Protein AF-A0A8G2DNS3-F1 (afdb_monomer_lite)

pLDDT: mean 94.55, std 4.41, range [69.06, 98.19]

Structure (mmCIF, N/CA/C/O backbone):
data_AF-A0A8G2DNS3-F1
#
_entry.id   AF-A0A8G2DNS3-F1
#
loop_
_atom_site.group_PDB
_atom_site.id
_atom_site.type_symbol
_atom_site.label_atom_id
_atom_site.label_alt_id
_atom_site.label_comp_id
_atom_site.label_asym_id
_atom_site.label_entity_id
_atom_site.label_seq_id
_atom_site.pdbx_PDB_ins_code
_atom_site.Cartn_x
_atom_site.Cartn_y
_atom_site.Cartn_z
_atom_site.occupancy
_atom_site.B_iso_or_equiv
_atom_site.auth_seq_id
_atom_site.auth_comp_id
_atom_site.auth_asym_id
_atom_site.auth_atom_id
_atom_site.pdbx_PDB_model_num
ATOM 1 N N . MET A 1 1 ? -17.777 -0.306 24.315 1.00 81.44 1 MET A N 1
ATOM 2 C CA . MET A 1 1 ? -17.653 -1.155 23.112 1.00 81.44 1 MET A CA 1
ATOM 3 C C . MET A 1 1 ? -17.777 -2.616 23.519 1.00 81.44 1 MET A C 1
ATOM 5 O O . MET A 1 1 ? -17.177 -3.005 24.513 1.00 81.44 1 MET A O 1
ATOM 9 N N . THR A 1 2 ? -18.560 -3.404 22.789 1.00 92.19 2 THR A N 1
ATOM 10 C CA . THR A 1 2 ? -18.656 -4.863 22.972 1.00 92.19 2 THR A CA 1
ATOM 11 C C . THR A 1 2 ? -17.477 -5.583 22.306 1.00 92.19 2 THR A C 1
ATOM 13 O O . THR A 1 2 ? -16.877 -5.056 21.368 1.00 92.19 2 THR A O 1
ATOM 16 N N . GLU A 1 3 ? -17.162 -6.810 22.735 1.00 91.62 3 GLU A N 1
ATOM 17 C CA . GLU A 1 3 ? -16.123 -7.647 22.099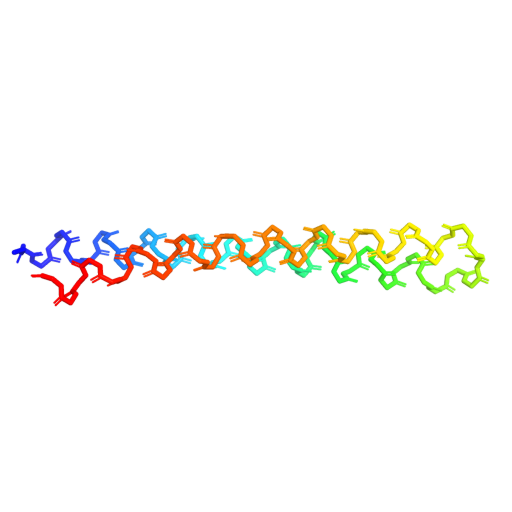 1.00 91.62 3 GLU A CA 1
ATOM 18 C C . GLU A 1 3 ? -16.343 -7.788 20.579 1.00 91.62 3 GLU A C 1
ATOM 20 O O . GLU A 1 3 ? -15.426 -7.567 19.787 1.00 91.62 3 GLU A O 1
ATOM 25 N N . GLY A 1 4 ? -17.587 -8.024 20.147 1.00 94.00 4 GLY A N 1
ATOM 26 C CA . GLY A 1 4 ? -17.921 -8.175 18.724 1.00 94.00 4 GLY A CA 1
ATOM 27 C C . GLY A 1 4 ? -17.826 -6.885 17.893 1.00 94.00 4 GLY A C 1
ATOM 28 O O . GLY A 1 4 ? -17.671 -6.936 16.670 1.00 94.00 4 GLY A O 1
ATOM 29 N N . GLU A 1 5 ? -17.925 -5.707 18.509 1.00 92.50 5 GLU A N 1
ATOM 30 C CA . GLU A 1 5 ? -17.631 -4.430 17.838 1.00 92.50 5 GLU A CA 1
ATOM 31 C C . GLU A 1 5 ? -16.122 -4.221 17.706 1.00 92.50 5 GLU A C 1
ATOM 33 O O . GLU A 1 5 ? -15.635 -3.830 16.641 1.00 92.50 5 GLU A O 1
ATOM 38 N N . ARG A 1 6 ? -15.381 -4.561 18.766 1.00 92.38 6 ARG A N 1
ATOM 39 C CA . ARG A 1 6 ? -13.922 -4.467 18.826 1.00 92.38 6 ARG A CA 1
ATOM 40 C C . ARG A 1 6 ? -13.261 -5.328 17.752 1.00 92.38 6 ARG A C 1
ATOM 42 O O . ARG A 1 6 ? -12.368 -4.872 17.037 1.00 92.38 6 ARG A O 1
ATOM 49 N N . GLU A 1 7 ? -13.737 -6.557 17.596 1.00 95.88 7 GLU A N 1
ATOM 50 C CA . GLU A 1 7 ? -13.244 -7.496 16.591 1.00 95.88 7 GLU A CA 1
A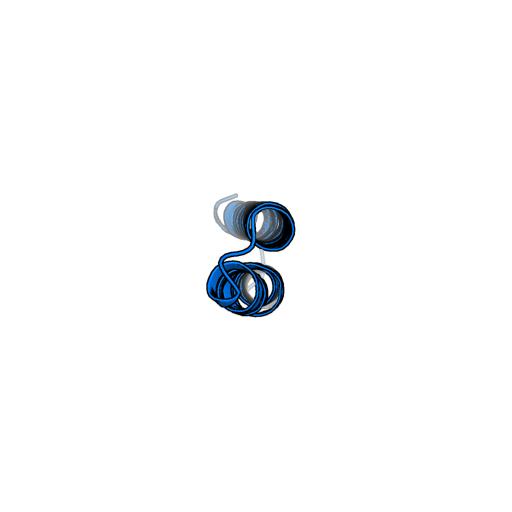TOM 51 C C . GLU A 1 7 ? -13.563 -7.039 15.161 1.00 95.88 7 GLU A C 1
ATOM 53 O O . GLU A 1 7 ? -12.695 -7.079 14.286 1.00 95.88 7 GLU A O 1
ATOM 58 N N . ARG A 1 8 ? -14.758 -6.478 14.923 1.00 95.06 8 ARG A N 1
ATOM 59 C CA . ARG A 1 8 ? -15.115 -5.898 13.618 1.00 95.06 8 ARG A CA 1
ATOM 60 C C . ARG A 1 8 ? -14.211 -4.734 13.216 1.00 95.06 8 ARG A C 1
ATOM 62 O O . ARG A 1 8 ? -13.856 -4.628 12.041 1.00 95.06 8 ARG A O 1
ATOM 69 N N . ILE A 1 9 ? -13.823 -3.874 14.158 1.00 94.12 9 ILE A N 1
ATOM 70 C CA . ILE A 1 9 ? -12.877 -2.780 13.891 1.00 94.12 9 ILE A CA 1
ATOM 71 C C . ILE A 1 9 ? -11.505 -3.338 13.498 1.00 94.12 9 ILE A C 1
ATOM 73 O O . ILE A 1 9 ? -10.952 -2.920 12.477 1.00 94.12 9 ILE A O 1
ATOM 77 N N . LYS A 1 10 ? -10.985 -4.318 14.250 1.00 95.19 10 LYS A N 1
ATOM 78 C CA . LYS A 1 10 ? -9.704 -4.976 13.944 1.00 95.19 10 LYS A CA 1
ATOM 79 C C . LYS A 1 10 ? -9.717 -5.635 12.563 1.00 95.19 10 LYS A C 1
ATOM 81 O O . LYS A 1 10 ? -8.784 -5.435 11.791 1.00 95.19 10 LYS A O 1
ATOM 86 N N . LEU A 1 11 ? -10.789 -6.355 12.222 1.00 97.12 11 LEU A N 1
ATOM 87 C CA . LEU A 1 11 ? -10.943 -6.997 10.913 1.00 97.12 11 LEU A CA 1
ATOM 88 C C . LEU A 1 11 ? -10.950 -5.979 9.767 1.00 97.12 11 LEU A C 1
ATOM 90 O O . LEU A 1 11 ? -10.260 -6.181 8.770 1.00 97.12 11 LEU A O 1
ATOM 94 N N . ARG A 1 12 ? -11.670 -4.858 9.913 1.00 95.75 12 ARG A N 1
ATOM 95 C CA . ARG A 1 12 ? -11.680 -3.782 8.904 1.00 95.75 12 ARG A CA 1
ATOM 96 C C . ARG A 1 12 ? -10.306 -3.146 8.729 1.00 95.75 12 ARG A C 1
ATOM 98 O O . ARG A 1 12 ? -9.875 -2.945 7.597 1.00 95.75 12 ARG A O 1
ATOM 105 N N . ALA A 1 13 ? -9.615 -2.853 9.829 1.00 96.25 13 ALA A N 1
ATOM 106 C CA . ALA A 1 13 ? -8.266 -2.304 9.774 1.00 96.25 13 ALA A CA 1
ATOM 107 C C . ALA A 1 13 ? -7.286 -3.274 9.100 1.00 96.25 13 ALA A C 1
ATOM 109 O O . ALA A 1 13 ? -6.518 -2.865 8.233 1.00 96.25 13 ALA A O 1
ATOM 110 N N . ASN A 1 14 ? -7.355 -4.564 9.440 1.00 97.12 14 ASN A N 1
ATOM 111 C CA . ASN A 1 14 ? -6.501 -5.580 8.836 1.00 97.12 14 ASN A CA 1
ATOM 112 C C . ASN A 1 14 ? -6.780 -5.748 7.335 1.00 97.12 14 ASN A C 1
ATOM 114 O O . ASN A 1 14 ? -5.845 -5.830 6.545 1.00 97.12 14 ASN A O 1
ATOM 118 N N . TYR A 1 15 ? -8.053 -5.729 6.929 1.00 97.56 15 TYR A N 1
ATOM 119 C CA . TYR A 1 15 ? -8.440 -5.764 5.519 1.00 97.56 15 TYR A CA 1
ATOM 120 C C . TYR A 1 15 ? -7.868 -4.573 4.737 1.00 97.56 15 TYR A C 1
ATOM 122 O O . TYR A 1 15 ? -7.235 -4.765 3.701 1.00 97.56 15 TYR A O 1
ATOM 130 N N . LEU A 1 16 ? -8.026 -3.349 5.255 1.00 97.06 16 LEU A N 1
ATOM 131 C CA . LEU A 1 16 ? -7.472 -2.141 4.633 1.00 97.06 16 LEU A CA 1
ATOM 132 C C . LEU A 1 16 ? -5.943 -2.193 4.538 1.00 97.06 16 LEU A C 1
ATOM 134 O O . LEU A 1 16 ? -5.383 -1.859 3.498 1.00 97.06 16 LEU A O 1
ATOM 138 N N . ASN A 1 17 ? -5.270 -2.660 5.591 1.00 95.88 17 ASN A N 1
ATOM 139 C CA . ASN A 1 17 ? -3.819 -2.821 5.585 1.00 95.88 17 ASN A CA 1
ATOM 140 C C . ASN A 1 17 ? -3.363 -3.875 4.559 1.00 95.88 17 ASN A C 1
ATOM 142 O O . ASN A 1 17 ? -2.398 -3.655 3.830 1.00 95.88 17 ASN A O 1
ATOM 146 N N . GLY A 1 18 ? -4.096 -4.988 4.453 1.00 96.88 18 GLY A N 1
ATOM 147 C CA . GLY A 1 18 ? -3.866 -6.020 3.443 1.00 96.88 18 GLY A CA 1
ATOM 148 C C . GLY A 1 18 ? -4.015 -5.489 2.017 1.00 96.88 18 GLY A C 1
ATOM 149 O O . GLY A 1 18 ? -3.149 -5.738 1.181 1.00 96.88 18 GLY A O 1
ATOM 150 N N . LEU A 1 19 ? -5.053 -4.690 1.745 1.00 97.44 19 LEU A N 1
ATOM 151 C CA . LEU A 1 19 ? -5.186 -3.993 0.462 1.00 97.44 19 LEU A CA 1
ATOM 152 C C . LEU A 1 19 ? -4.001 -3.057 0.206 1.00 97.44 19 LEU A C 1
ATOM 154 O O . LEU A 1 19 ? -3.471 -3.048 -0.903 1.00 97.44 19 LEU A O 1
ATOM 158 N N . GLY A 1 20 ? -3.551 -2.320 1.225 1.00 97.06 20 GLY A N 1
ATOM 159 C CA . GLY A 1 20 ? -2.380 -1.451 1.119 1.00 97.06 20 GLY A CA 1
ATOM 160 C C . GLY A 1 20 ? -1.142 -2.205 0.630 1.00 97.06 20 GLY A C 1
ATOM 161 O O . GLY A 1 20 ? -0.521 -1.803 -0.353 1.00 97.06 20 GLY A O 1
ATOM 162 N N . LEU A 1 21 ? -0.856 -3.367 1.225 1.00 97.25 21 LEU A N 1
ATOM 163 C CA . LEU A 1 21 ? 0.252 -4.227 0.799 1.00 97.25 21 LEU A CA 1
ATOM 164 C C . LEU A 1 21 ? 0.126 -4.684 -0.661 1.00 97.25 21 LEU A C 1
ATOM 166 O O . LEU A 1 21 ? 1.128 -4.712 -1.375 1.00 97.25 21 LEU A O 1
ATOM 170 N N . ILE A 1 22 ? -1.085 -5.002 -1.128 1.00 97.19 22 ILE A N 1
ATOM 171 C CA . ILE A 1 22 ? -1.324 -5.381 -2.529 1.00 97.19 22 ILE A CA 1
ATOM 172 C C . ILE A 1 22 ? -1.016 -4.205 -3.466 1.00 97.19 22 ILE A C 1
ATOM 174 O O . ILE A 1 22 ? -0.324 -4.392 -4.467 1.00 97.19 22 ILE A O 1
ATOM 178 N N . PHE A 1 23 ? -1.466 -2.991 -3.137 1.00 96.56 23 PHE A N 1
ATOM 179 C CA . PHE A 1 23 ? -1.163 -1.799 -3.935 1.00 96.56 23 PHE A CA 1
ATOM 180 C C . PHE A 1 23 ? 0.336 -1.486 -3.968 1.00 96.56 23 PHE A C 1
ATOM 182 O O . PHE A 1 23 ? 0.871 -1.217 -5.043 1.00 96.56 23 PHE A O 1
ATOM 189 N N . ALA A 1 24 ? 1.031 -1.587 -2.832 1.00 97.25 24 ALA A N 1
ATOM 190 C CA . ALA A 1 24 ? 2.477 -1.392 -2.785 1.00 97.25 24 ALA A CA 1
ATOM 191 C C . ALA A 1 24 ? 3.219 -2.441 -3.625 1.00 97.25 24 ALA A C 1
ATOM 193 O O . ALA A 1 24 ? 4.032 -2.086 -4.476 1.00 97.25 24 ALA A O 1
ATOM 194 N N . ALA A 1 25 ? 2.936 -3.727 -3.411 1.00 95.94 25 ALA A N 1
ATOM 195 C CA . ALA A 1 25 ? 3.687 -4.814 -4.030 1.00 95.94 25 ALA A CA 1
ATOM 196 C C . ALA A 1 25 ? 3.286 -5.049 -5.493 1.00 95.94 25 ALA A C 1
ATOM 198 O O . ALA A 1 25 ? 4.119 -4.924 -6.393 1.00 95.94 25 ALA A O 1
ATOM 199 N N . ALA A 1 26 ? 2.017 -5.383 -5.736 1.00 94.06 26 ALA A N 1
ATOM 200 C CA . ALA A 1 26 ? 1.522 -5.764 -7.057 1.00 94.06 26 ALA A CA 1
ATOM 201 C C . ALA A 1 26 ? 1.232 -4.551 -7.952 1.00 94.06 26 ALA A C 1
ATOM 203 O O . ALA A 1 26 ? 1.410 -4.637 -9.164 1.00 94.06 26 ALA A O 1
ATOM 204 N N . GLY A 1 27 ? 0.804 -3.428 -7.367 1.00 90.25 27 GLY A N 1
ATOM 205 C CA . GLY A 1 27 ? 0.526 -2.194 -8.108 1.00 90.25 27 GLY A CA 1
ATOM 206 C C . GLY A 1 27 ? 1.760 -1.319 -8.347 1.00 90.25 27 GLY A C 1
ATOM 207 O O . GLY A 1 27 ? 1.879 -0.714 -9.410 1.00 90.25 27 GLY A O 1
ATOM 208 N N . GLY A 1 28 ? 2.676 -1.260 -7.375 1.00 95.31 28 GLY A N 1
ATOM 209 C CA . GLY A 1 28 ? 3.852 -0.390 -7.414 1.00 95.31 28 GLY A CA 1
ATOM 210 C C . GLY A 1 28 ? 5.145 -1.125 -7.749 1.00 95.31 28 GLY A C 1
ATOM 211 O O . GLY A 1 28 ? 5.670 -0.999 -8.853 1.00 95.31 28 GLY A O 1
ATOM 212 N N . ILE A 1 29 ? 5.674 -1.884 -6.786 1.00 96.69 29 ILE A N 1
ATOM 213 C CA . ILE A 1 29 ? 7.032 -2.448 -6.820 1.00 96.69 29 ILE A CA 1
ATOM 214 C C . ILE A 1 29 ? 7.231 -3.393 -8.010 1.00 96.69 29 ILE A C 1
ATOM 216 O O . ILE A 1 29 ? 8.186 -3.220 -8.765 1.00 96.69 29 ILE A O 1
ATOM 220 N N . GLY A 1 30 ? 6.340 -4.367 -8.207 1.00 95.38 30 GLY A N 1
ATOM 221 C CA . GLY A 1 30 ? 6.460 -5.345 -9.294 1.00 95.38 30 GLY A CA 1
ATOM 222 C C . GLY A 1 30 ? 6.517 -4.687 -10.681 1.00 95.38 30 GLY A C 1
ATOM 223 O O . GLY A 1 30 ? 7.512 -4.852 -11.393 1.00 95.38 30 GLY A O 1
ATOM 224 N N . PRO A 1 31 ? 5.499 -3.894 -11.064 1.00 94.31 31 PRO A N 1
ATOM 225 C CA . PRO A 1 31 ? 5.498 -3.162 -12.327 1.00 94.31 31 PRO A CA 1
ATOM 226 C C . PRO A 1 31 ? 6.674 -2.192 -12.469 1.00 94.31 31 PRO A C 1
ATOM 228 O O . PRO A 1 31 ? 7.264 -2.109 -13.545 1.00 94.31 31 PRO A O 1
ATOM 231 N N . ALA A 1 32 ? 7.063 -1.493 -11.400 1.00 95.75 32 ALA A N 1
ATOM 232 C CA . ALA A 1 32 ? 8.197 -0.576 -11.436 1.00 95.75 32 ALA A CA 1
ATOM 233 C C . ALA A 1 32 ? 9.508 -1.288 -11.785 1.00 95.75 32 ALA A C 1
ATOM 235 O O . ALA A 1 32 ? 10.228 -0.830 -12.671 1.00 95.75 32 ALA A O 1
ATOM 236 N N . ILE A 1 33 ? 9.785 -2.436 -11.157 1.00 95.38 33 ILE A N 1
ATOM 237 C CA . ILE A 1 33 ? 10.972 -3.252 -11.451 1.00 95.38 33 ILE A CA 1
ATOM 238 C C . ILE A 1 33 ? 10.968 -3.703 -12.917 1.00 95.38 33 ILE A C 1
ATOM 240 O O . ILE A 1 33 ? 11.982 -3.561 -13.602 1.00 95.38 33 ILE A O 1
ATOM 244 N N . LEU A 1 34 ? 9.825 -4.184 -13.421 1.00 95.12 34 LEU A N 1
ATOM 245 C CA . LEU A 1 34 ? 9.678 -4.617 -14.817 1.00 95.12 34 LEU A CA 1
ATOM 246 C C . LEU A 1 34 ? 9.982 -3.489 -15.814 1.00 95.12 34 LEU A C 1
ATOM 248 O O . LEU A 1 34 ? 10.611 -3.730 -16.845 1.00 95.12 34 LEU A O 1
ATOM 252 N N . MET A 1 35 ? 9.552 -2.262 -15.512 1.00 94.44 35 MET A N 1
ATOM 253 C CA . MET A 1 35 ? 9.796 -1.107 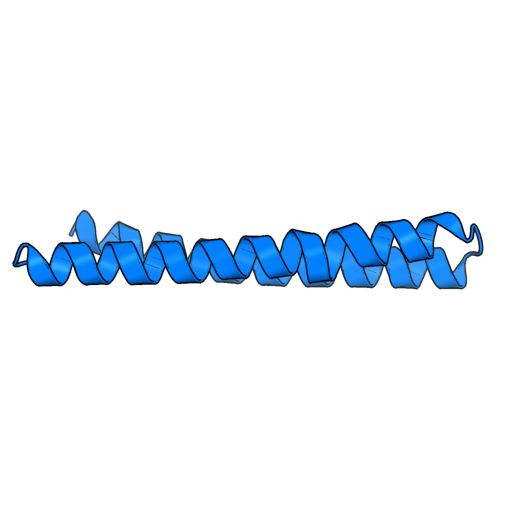-16.377 1.00 94.44 35 MET A CA 1
ATOM 254 C C . MET A 1 35 ? 11.240 -0.604 -16.273 1.00 94.44 35 MET A C 1
ATOM 256 O O . MET A 1 35 ? 11.855 -0.304 -17.295 1.00 94.44 35 MET A O 1
ATOM 260 N N . ILE A 1 36 ? 11.812 -0.570 -15.066 1.00 90.31 36 ILE A N 1
ATOM 261 C CA . ILE A 1 36 ? 13.196 -0.132 -14.834 1.00 90.31 36 ILE A CA 1
ATOM 262 C C . ILE A 1 36 ? 14.196 -1.063 -15.529 1.00 90.31 36 ILE A C 1
ATOM 264 O O . ILE A 1 36 ? 15.172 -0.590 -16.109 1.00 90.31 36 ILE A O 1
ATOM 268 N N . TYR A 1 37 ? 13.920 -2.371 -15.556 1.00 93.00 37 TYR A N 1
ATOM 269 C CA . TYR A 1 37 ? 14.786 -3.359 -16.204 1.00 93.00 37 TYR A CA 1
ATOM 270 C C . TYR A 1 37 ? 14.996 -3.109 -17.709 1.00 93.00 37 TYR A C 1
ATOM 272 O O . TYR A 1 37 ? 15.999 -3.540 -18.271 1.00 93.00 37 TYR A O 1
ATOM 280 N N . ARG A 1 38 ? 14.094 -2.371 -18.373 1.00 89.81 38 ARG A N 1
ATOM 281 C CA . ARG A 1 38 ? 14.233 -2.033 -19.799 1.00 89.81 38 ARG A CA 1
ATOM 282 C C . ARG A 1 38 ? 15.330 -1.009 -20.094 1.00 89.81 3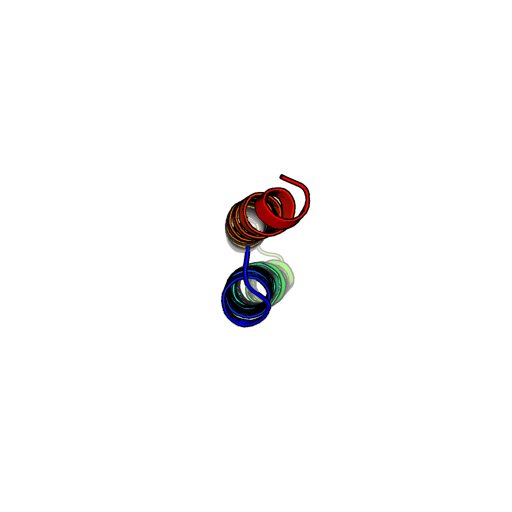8 ARG A C 1
ATOM 284 O O . ARG A 1 38 ? 15.695 -0.870 -21.253 1.00 89.81 38 ARG A O 1
ATOM 291 N N . MET A 1 39 ? 15.836 -0.288 -19.087 1.00 86.69 39 MET A N 1
ATOM 292 C CA . MET A 1 39 ? 16.927 0.696 -19.209 1.00 86.69 39 MET A CA 1
ATOM 293 C C . MET A 1 39 ? 16.710 1.809 -20.260 1.00 86.69 39 MET A C 1
ATOM 295 O O . MET A 1 39 ? 17.647 2.515 -20.622 1.00 86.69 39 MET A O 1
ATOM 299 N N . GLU A 1 40 ? 15.475 2.029 -20.723 1.00 95.00 40 GLU A N 1
ATOM 300 C CA . GLU A 1 40 ? 15.115 3.190 -21.546 1.00 95.00 40 GLU A CA 1
ATOM 301 C C . GLU A 1 40 ? 14.520 4.290 -20.660 1.00 95.00 40 GLU A C 1
ATOM 303 O O . GLU A 1 40 ? 13.649 4.025 -19.827 1.00 95.00 40 GLU A O 1
ATOM 308 N N . THR A 1 41 ? 14.904 5.548 -20.892 1.00 94.69 41 THR A N 1
ATOM 309 C CA . THR A 1 41 ? 14.465 6.706 -20.089 1.00 94.69 41 THR A CA 1
ATOM 310 C C . THR A 1 41 ? 12.947 6.789 -19.928 1.00 94.69 41 THR A C 1
ATOM 312 O O . THR A 1 41 ? 12.458 7.027 -18.826 1.00 94.69 41 THR A O 1
ATOM 315 N N . LYS A 1 42 ? 12.179 6.531 -20.996 1.00 95.25 42 LYS A N 1
ATOM 316 C CA . LYS A 1 42 ? 10.708 6.555 -20.932 1.00 95.25 42 LYS A CA 1
ATOM 317 C C . LYS A 1 42 ? 10.150 5.509 -19.958 1.00 95.25 42 LYS A C 1
ATOM 319 O O . LYS A 1 42 ? 9.226 5.806 -19.209 1.00 95.25 42 LYS A O 1
ATOM 324 N N . TRP A 1 43 ? 10.730 4.307 -19.928 1.00 95.69 43 TRP A N 1
ATOM 325 C CA . TRP A 1 43 ? 10.282 3.227 -19.050 1.00 95.69 43 TRP A CA 1
ATOM 326 C C . TRP A 1 43 ? 10.734 3.444 -17.609 1.00 95.69 43 TRP A C 1
ATOM 328 O O . TRP A 1 43 ? 9.980 3.125 -16.697 1.00 95.69 43 TRP A O 1
ATOM 338 N N . LEU A 1 44 ? 11.893 4.071 -17.389 1.00 95.62 44 LEU A N 1
ATOM 339 C CA . LEU A 1 44 ? 12.313 4.504 -16.054 1.00 95.62 44 LEU A CA 1
ATOM 340 C C . LEU A 1 44 ? 11.301 5.480 -15.440 1.00 95.62 44 LEU A C 1
ATOM 342 O O . LEU A 1 44 ? 10.869 5.278 -14.308 1.00 95.62 44 LEU A O 1
ATOM 346 N N . ILE A 1 45 ? 10.867 6.489 -16.202 1.00 95.94 45 ILE A N 1
ATOM 347 C CA . ILE A 1 45 ? 9.861 7.459 -15.741 1.00 95.94 45 ILE A CA 1
ATOM 348 C C . ILE A 1 45 ? 8.540 6.745 -15.421 1.00 95.94 45 ILE A C 1
ATOM 350 O O . ILE A 1 45 ? 7.981 6.945 -14.346 1.00 95.94 45 ILE A O 1
ATOM 354 N N . VAL A 1 46 ? 8.064 5.865 -16.309 1.00 96.06 46 VAL A N 1
ATOM 355 C CA . VAL A 1 46 ? 6.844 5.071 -16.070 1.00 96.06 46 VAL A CA 1
ATOM 356 C C . VAL A 1 46 ? 6.973 4.191 -14.825 1.00 96.06 46 VAL A C 1
ATOM 358 O O . VAL A 1 46 ? 6.058 4.162 -14.006 1.00 96.06 46 VAL A O 1
ATOM 361 N N . GLY A 1 47 ? 8.108 3.514 -14.642 1.00 95.88 47 GLY A N 1
ATOM 362 C CA . GLY A 1 47 ? 8.360 2.677 -13.473 1.00 95.88 47 GLY A CA 1
ATOM 363 C C . GLY A 1 47 ? 8.336 3.471 -12.168 1.00 95.88 47 GLY A C 1
ATOM 364 O O . GLY A 1 47 ? 7.684 3.057 -11.213 1.00 95.88 47 GLY A O 1
ATOM 365 N N . LEU A 1 48 ? 8.969 4.647 -12.142 1.00 96.25 48 LEU A N 1
ATOM 366 C CA . LEU A 1 48 ? 8.943 5.543 -10.983 1.00 96.25 48 LEU A CA 1
ATOM 367 C C . LEU A 1 48 ? 7.531 6.059 -10.680 1.00 96.25 48 LEU A C 1
ATOM 369 O O . LEU A 1 48 ? 7.142 6.100 -9.514 1.00 96.25 48 LEU A O 1
ATOM 373 N N . MET A 1 49 ? 6.745 6.402 -11.707 1.00 96.94 49 MET A N 1
ATOM 374 C CA . MET A 1 49 ? 5.349 6.820 -11.527 1.00 96.94 49 MET A CA 1
ATOM 375 C C . MET A 1 49 ? 4.487 5.699 -10.935 1.00 96.94 49 MET A C 1
ATOM 377 O O . MET A 1 49 ? 3.719 5.949 -10.009 1.00 96.94 49 MET A O 1
ATOM 381 N N . LEU A 1 50 ? 4.631 4.465 -11.429 1.00 96.12 50 LEU A N 1
ATOM 382 C CA . LEU A 1 50 ? 3.906 3.303 -10.904 1.00 96.12 50 LEU A CA 1
ATOM 383 C C . LEU A 1 50 ? 4.302 3.001 -9.458 1.00 96.12 50 LEU A C 1
ATOM 385 O O . LEU A 1 50 ? 3.427 2.801 -8.615 1.00 96.12 50 LEU A O 1
ATOM 389 N N . LEU A 1 51 ? 5.604 3.035 -9.151 1.00 96.94 51 LEU A N 1
ATOM 390 C CA . LEU A 1 51 ? 6.101 2.862 -7.788 1.00 96.94 51 LEU A CA 1
ATOM 391 C C . LEU A 1 51 ? 5.490 3.901 -6.846 1.00 96.94 51 LEU A C 1
ATOM 393 O O . LEU A 1 51 ? 4.945 3.544 -5.804 1.00 96.94 51 LEU A O 1
ATOM 397 N N . TRP A 1 52 ? 5.554 5.177 -7.229 1.00 97.69 52 TRP A N 1
ATOM 398 C CA . TRP A 1 52 ? 5.011 6.270 -6.432 1.00 97.69 52 TRP A CA 1
ATOM 399 C C . TRP A 1 52 ? 3.502 6.119 -6.215 1.00 97.69 52 TRP A C 1
ATOM 401 O O . TRP A 1 52 ? 3.037 6.214 -5.080 1.00 97.69 52 TRP A O 1
ATOM 411 N N . ALA A 1 53 ? 2.744 5.809 -7.271 1.00 97.69 53 ALA A N 1
ATOM 412 C CA . ALA A 1 53 ? 1.300 5.617 -7.183 1.00 97.69 53 ALA A CA 1
ATOM 413 C C . ALA A 1 53 ? 0.926 4.440 -6.263 1.00 97.69 53 ALA A C 1
ATOM 415 O O . ALA A 1 53 ? 0.047 4.583 -5.411 1.00 97.69 53 ALA A O 1
ATOM 416 N N . GLY A 1 54 ? 1.614 3.300 -6.385 1.00 97.75 54 GLY A N 1
ATOM 417 C CA . GLY A 1 54 ? 1.383 2.130 -5.534 1.00 97.75 54 GLY A CA 1
ATOM 418 C C . GLY A 1 54 ? 1.708 2.394 -4.062 1.00 97.75 54 GLY A C 1
ATOM 419 O O . GLY A 1 54 ? 0.930 2.023 -3.180 1.00 97.75 54 GLY A O 1
ATOM 420 N N . LEU A 1 55 ? 2.816 3.090 -3.786 1.00 97.88 55 LEU A N 1
ATOM 421 C CA . LEU A 1 55 ? 3.202 3.466 -2.424 1.00 97.88 55 LEU A CA 1
ATOM 422 C C . LEU A 1 55 ? 2.241 4.491 -1.811 1.00 97.88 55 LEU A C 1
ATOM 424 O O . LEU A 1 55 ? 1.864 4.331 -0.652 1.00 97.88 55 LEU A O 1
ATOM 428 N N . MET A 1 56 ? 1.791 5.492 -2.573 1.00 98.19 56 MET A N 1
ATOM 429 C CA . MET A 1 56 ? 0.808 6.465 -2.082 1.00 98.19 56 MET A CA 1
ATOM 430 C C . MET A 1 56 ? -0.544 5.814 -1.787 1.00 98.19 56 MET A C 1
ATOM 432 O O . MET A 1 56 ? -1.107 6.039 -0.717 1.00 98.19 56 MET A O 1
ATOM 436 N N . ALA A 1 57 ? -1.036 4.941 -2.672 1.00 97.56 57 ALA A N 1
ATOM 437 C CA . ALA A 1 57 ? -2.258 4.179 -2.414 1.00 97.56 57 ALA A CA 1
ATOM 438 C C . ALA A 1 57 ? -2.127 3.303 -1.154 1.00 97.56 57 ALA A C 1
ATOM 440 O O . ALA A 1 57 ? -3.029 3.276 -0.314 1.00 97.56 57 ALA A O 1
ATOM 441 N N . SER A 1 58 ? -0.982 2.635 -0.978 1.00 97.94 58 SER A N 1
ATOM 442 C CA . SER A 1 58 ? -0.691 1.865 0.234 1.00 97.94 58 SER A CA 1
ATOM 443 C C . SER A 1 58 ? -0.668 2.736 1.489 1.00 97.94 58 SER A C 1
ATOM 445 O O . SER A 1 58 ? -1.201 2.331 2.522 1.00 97.94 58 SER A O 1
ATOM 447 N N . TYR A 1 59 ? -0.055 3.917 1.421 1.00 97.81 59 TYR A N 1
ATOM 448 C CA . TYR A 1 59 ? 0.050 4.840 2.548 1.00 97.81 59 TYR A CA 1
ATOM 449 C C . TYR A 1 59 ? -1.321 5.356 3.000 1.00 97.81 59 TYR A C 1
ATOM 451 O O . TYR A 1 59 ? -1.610 5.370 4.200 1.00 97.81 59 TYR A O 1
ATOM 459 N N . GLU A 1 60 ? -2.192 5.721 2.058 1.00 97.88 60 GLU A N 1
ATOM 460 C CA . GLU A 1 60 ? -3.562 6.153 2.355 1.00 97.88 60 GLU A CA 1
ATOM 461 C C . GLU A 1 60 ? -4.374 5.032 3.019 1.00 97.88 60 GLU A C 1
ATOM 463 O O . GLU A 1 60 ? -4.992 5.235 4.067 1.00 97.88 60 GLU A O 1
ATOM 468 N N . LEU A 1 61 ? -4.315 3.813 2.473 1.00 97.69 61 LEU A N 1
ATOM 469 C CA . LEU A 1 61 ? -5.014 2.652 3.035 1.00 97.69 61 LEU A CA 1
ATOM 470 C C . LEU A 1 61 ? -4.502 2.285 4.431 1.00 97.69 61 LEU A C 1
ATOM 472 O O . LEU A 1 61 ? -5.300 2.022 5.335 1.00 97.69 61 LEU A O 1
ATOM 476 N N . HIS A 1 62 ? -3.186 2.329 4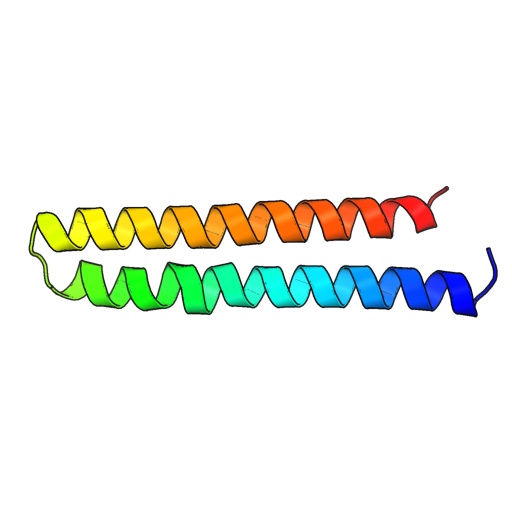.636 1.00 97.25 62 HIS A N 1
ATOM 477 C CA . HIS A 1 62 ? -2.577 2.110 5.943 1.00 97.25 62 HIS A CA 1
ATOM 478 C C . HIS A 1 62 ? -2.988 3.198 6.949 1.00 97.25 62 HIS A C 1
ATOM 480 O O . HIS A 1 62 ? -3.346 2.903 8.090 1.00 97.25 62 HIS A O 1
ATOM 486 N N . SER A 1 63 ? -3.033 4.459 6.517 1.00 96.88 63 SER A N 1
ATOM 487 C CA . SER A 1 63 ? -3.492 5.579 7.343 1.00 96.88 63 SER A CA 1
ATOM 488 C C . SER A 1 63 ? -4.963 5.434 7.738 1.00 96.88 63 SER A C 1
ATOM 490 O O . SER A 1 63 ? -5.330 5.687 8.889 1.00 96.88 63 SER A O 1
ATOM 492 N N . LEU A 1 64 ? -5.818 4.977 6.820 1.00 96.25 64 LEU A N 1
ATOM 493 C CA . LEU A 1 64 ? -7.214 4.651 7.114 1.00 96.25 64 LEU A CA 1
ATOM 494 C C . LEU A 1 64 ? -7.333 3.469 8.084 1.00 96.25 64 LEU A C 1
ATOM 496 O O . LEU A 1 64 ? -8.166 3.525 8.993 1.00 96.25 64 LEU A O 1
ATOM 500 N N . ALA A 1 65 ? -6.500 2.435 7.946 1.00 95.88 65 ALA A N 1
ATOM 501 C CA . ALA A 1 65 ? -6.447 1.316 8.886 1.00 95.88 65 ALA A CA 1
ATOM 502 C C . ALA A 1 65 ? -6.060 1.784 10.300 1.00 95.88 65 ALA A C 1
ATOM 504 O O . ALA A 1 65 ? -6.752 1.454 11.265 1.00 95.88 65 ALA A O 1
ATOM 505 N N . MET A 1 66 ? -5.032 2.631 10.427 1.00 95.44 66 MET A N 1
ATOM 506 C CA . MET A 1 66 ? -4.637 3.224 11.710 1.00 95.44 66 MET A CA 1
ATOM 507 C C . MET A 1 66 ? -5.753 4.068 12.329 1.00 95.44 66 MET A C 1
ATOM 509 O O . MET A 1 66 ? -6.006 3.959 13.525 1.00 95.44 66 MET A O 1
ATOM 513 N N . LYS A 1 67 ? -6.466 4.874 11.531 1.00 94.75 67 LYS A N 1
ATOM 514 C CA . LYS A 1 67 ? -7.627 5.643 12.016 1.00 94.75 67 LYS A CA 1
ATOM 515 C C . LYS A 1 67 ? -8.732 4.738 12.564 1.00 94.75 67 LYS A C 1
ATOM 517 O O . LYS A 1 67 ? -9.398 5.122 13.516 1.00 94.75 67 LYS A O 1
ATOM 522 N N . HIS A 1 68 ? -8.935 3.552 11.988 1.00 92.38 68 HIS A N 1
ATOM 523 C CA . HIS A 1 68 ? -9.876 2.575 12.540 1.00 92.38 68 HIS A CA 1
ATOM 524 C C . HIS A 1 68 ? -9.370 1.985 13.855 1.00 92.38 68 HIS A C 1
ATOM 526 O O . HIS A 1 68 ? -10.149 1.893 14.796 1.00 92.38 68 HIS A O 1
ATOM 532 N N . LEU A 1 69 ? -8.085 1.629 13.938 1.00 93.00 69 LEU A N 1
ATOM 533 C CA . LEU A 1 69 ? -7.501 1.075 15.161 1.00 93.00 69 LEU A CA 1
ATOM 534 C C . LEU A 1 69 ? -7.489 2.076 16.318 1.00 93.00 69 LEU A C 1
ATOM 536 O O . LEU A 1 69 ? -7.763 1.666 17.434 1.00 93.00 69 LEU A O 1
ATOM 540 N N . LYS A 1 70 ? -7.275 3.373 16.064 1.00 94.06 70 LYS A N 1
ATOM 541 C CA . LYS A 1 70 ? -7.329 4.412 17.109 1.00 94.06 70 LYS A CA 1
ATOM 542 C C . LYS A 1 70 ? -8.675 4.484 17.835 1.00 94.06 70 LYS A C 1
ATOM 544 O O . LYS A 1 70 ? -8.701 4.798 19.014 1.00 94.06 70 LYS A O 1
ATOM 549 N N . LYS A 1 71 ? -9.777 4.103 17.178 1.00 90.38 71 LYS A N 1
ATOM 550 C CA . LYS A 1 71 ? -11.107 4.007 17.814 1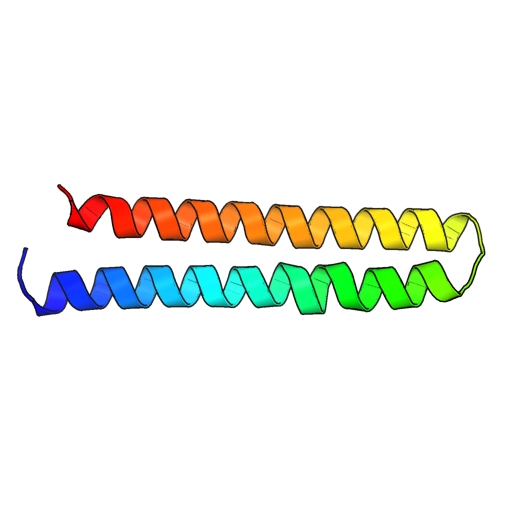.00 90.38 71 LYS A CA 1
ATOM 551 C C . LYS A 1 71 ? -11.200 2.908 18.878 1.00 90.38 71 LYS A C 1
ATOM 553 O O . LYS A 1 71 ? -12.235 2.770 19.512 1.00 90.38 71 LYS A O 1
ATOM 558 N N . LEU A 1 72 ? -10.184 2.052 18.993 1.00 87.94 72 LEU A N 1
ATOM 559 C CA . LEU A 1 72 ? -10.101 1.029 20.035 1.00 87.94 72 LEU A CA 1
ATOM 560 C C . LEU A 1 72 ? -9.518 1.569 21.344 1.00 87.94 72 LEU A C 1
ATOM 562 O O . LEU A 1 72 ? -9.675 0.895 22.364 1.00 87.94 72 LEU A O 1
ATOM 566 N N . ASP A 1 73 ? -8.824 2.707 21.277 1.00 81.94 73 ASP A N 1
ATOM 567 C CA . ASP A 1 73 ? -8.188 3.381 22.411 1.00 81.94 73 ASP A CA 1
ATOM 568 C C . ASP A 1 73 ? -9.089 4.489 23.002 1.00 81.94 73 ASP A C 1
ATOM 570 O O . ASP A 1 73 ? -8.783 5.020 24.069 1.00 81.94 73 ASP A O 1
ATOM 574 N N . GLU A 1 74 ? -10.185 4.819 22.307 1.00 69.06 74 GLU A N 1
ATOM 575 C CA . GLU A 1 74 ? -11.282 5.709 22.731 1.00 69.06 74 GLU A CA 1
ATOM 576 C C . GLU A 1 74 ? -12.404 4.920 23.430 1.00 69.06 74 GLU A C 1
ATOM 578 O O . GLU A 1 74 ? -12.930 5.426 24.447 1.00 69.06 74 GLU A O 1
#

Foldseek 3Di:
DDPVVLVVLLVQLVVLLVVLVCLQPVQADVQLVVLVVVVDPVSNVVNVVSNVRSNVSSVVSNVVSVVSNVVVVD

Radius of gyration: 16.57 Å; chains: 1; bounding box: 36×16×45 Å

Secondary structure (DSSP, 8-state):
--HHHHHHHHHHHHHHHHHHHHIIIIIIIHHHHHHHTT--HHHHHHHHHHHHHHHHHHHHHHHHHHHHHHTT--

Sequence (74 aa):
MTEGERERIKLRANYLNGLGLIFAAAGGIGPAILMIYRMETKWLIVGLMLLWAGLMASYELHSLAMKHLKKLDE